Protein AF-A0A5B0E3Y6-F1 (afdb_monomer)

pLDDT: mean 78.59, std 12.01, range [40.22, 92.62]

Foldseek 3Di:
DDDDQPADWDADPVRDIDGDNDLLSVLLVCQVVDPDADLVVLLVVLVPDDQPPDDDPPLVDDDDADDDPPLPVQAAEGSPPDDRGDVVSVVSSVLNCCNHHNQAWHKYWDPPGPWTWIWIHHRSDIGIGTDD

Sequence (132 aa):
MRSFPQGWTLVEQTGKGGVAQTLDALLDSCSPHSSLASWEEFDNVLTSSQQSIYPEENSTYRPQMLITTDVRKEMRFVLNQKSNVPDHLRLTAFGLGIRTFDKGPVALTYNKRPSPFTLVANNGFIAAVLHR

Structure (mmCIF, N/CA/C/O backbone):
data_AF-A0A5B0E3Y6-F1
#
_entry.id   AF-A0A5B0E3Y6-F1
#
loop_
_atom_site.group_PDB
_atom_site.id
_atom_site.type_symbol
_atom_site.label_atom_id
_atom_site.label_alt_id
_atom_site.label_comp_id
_atom_site.label_asym_id
_atom_site.label_entity_id
_atom_site.label_seq_id
_atom_site.pdbx_PDB_ins_code
_atom_site.Cartn_x
_atom_site.Cartn_y
_atom_site.Cartn_z
_atom_site.occupancy
_atom_site.B_iso_or_equiv
_atom_site.auth_seq_id
_atom_site.auth_comp_id
_atom_site.auth_asym_id
_atom_site.auth_atom_id
_atom_site.pdbx_PDB_model_num
ATOM 1 N N . MET A 1 1 ? 18.812 -21.335 23.394 1.00 40.91 1 MET 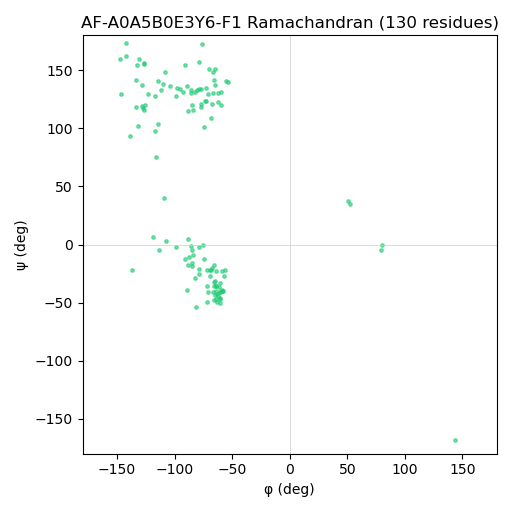A N 1
ATOM 2 C CA . MET A 1 1 ? 18.776 -20.327 22.312 1.00 40.91 1 MET A CA 1
ATOM 3 C C . MET A 1 1 ? 17.510 -19.499 22.497 1.00 40.91 1 MET A C 1
ATOM 5 O O . MET A 1 1 ? 16.438 -20.085 22.476 1.00 40.91 1 MET A O 1
ATOM 9 N N . ARG A 1 2 ? 17.604 -18.194 22.785 1.00 40.22 2 ARG A N 1
ATOM 10 C CA . ARG A 1 2 ? 16.426 -17.305 22.835 1.00 40.22 2 ARG A CA 1
ATOM 11 C C . ARG A 1 2 ? 16.201 -16.760 21.424 1.00 40.22 2 ARG A C 1
ATOM 13 O O . ARG A 1 2 ? 17.075 -16.068 20.914 1.00 40.22 2 ARG A O 1
ATOM 20 N N . SER A 1 3 ? 15.083 -17.101 20.786 1.00 44.81 3 SER A N 1
ATOM 21 C CA . SER A 1 3 ? 14.665 -16.451 19.542 1.00 44.81 3 SER A CA 1
ATOM 22 C C . SER A 1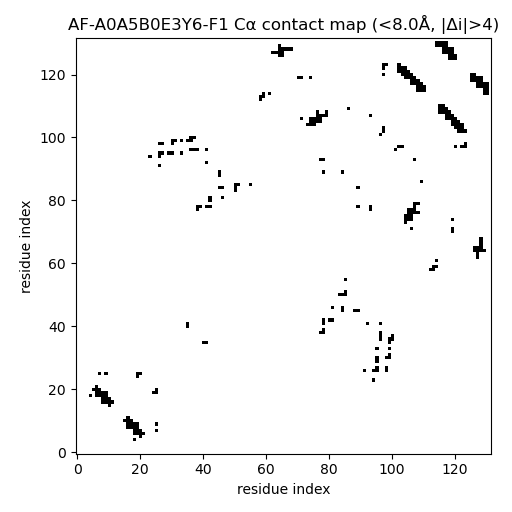 3 ? 14.067 -15.093 19.892 1.00 44.81 3 SER A C 1
ATOM 24 O O . SER A 1 3 ? 13.069 -15.027 20.612 1.00 44.81 3 SER A O 1
ATOM 26 N N . PHE A 1 4 ? 14.668 -14.014 19.405 1.00 53.16 4 PHE A N 1
ATOM 27 C CA . PHE A 1 4 ? 13.993 -12.722 19.412 1.00 53.16 4 PHE A CA 1
ATOM 28 C C . PHE A 1 4 ? 12.895 -12.755 18.345 1.00 53.16 4 PHE A C 1
ATOM 30 O O . PHE A 1 4 ? 13.155 -13.257 17.247 1.00 53.16 4 PHE A O 1
ATOM 37 N N . PRO A 1 5 ? 11.676 -12.276 18.643 1.00 58.59 5 PRO A N 1
ATOM 38 C CA . PRO A 1 5 ? 10.648 -12.164 17.623 1.00 58.59 5 PRO A CA 1
ATOM 39 C C . PRO A 1 5 ? 11.158 -11.228 16.524 1.00 58.59 5 PRO A C 1
ATOM 41 O O . PRO A 1 5 ? 11.511 -10.080 16.787 1.00 58.59 5 PRO A O 1
ATOM 44 N N . GLN A 1 6 ? 11.253 -11.746 15.302 1.00 72.56 6 GLN A N 1
ATOM 45 C CA . GLN A 1 6 ? 11.544 -10.935 14.127 1.00 72.56 6 GLN A CA 1
ATOM 46 C C . GLN A 1 6 ? 10.255 -10.227 13.698 1.00 72.56 6 GLN A C 1
ATOM 48 O O . GLN A 1 6 ? 9.195 -10.856 13.659 1.00 72.56 6 GLN A O 1
ATOM 53 N N . GLY A 1 7 ? 10.338 -8.929 13.403 1.00 77.75 7 GLY A N 1
ATOM 54 C CA . GLY A 1 7 ? 9.195 -8.140 12.946 1.00 77.75 7 GLY A CA 1
ATOM 55 C C . GLY A 1 7 ? 9.194 -6.707 13.467 1.00 77.75 7 GLY A C 1
ATOM 56 O O . GLY A 1 7 ? 10.181 -6.227 14.027 1.00 77.75 7 GLY A O 1
ATOM 57 N N . TRP A 1 8 ? 8.062 -6.035 13.281 1.00 82.31 8 TRP A N 1
ATOM 58 C CA . TRP A 1 8 ? 7.814 -4.681 13.765 1.00 82.31 8 TRP A CA 1
ATOM 59 C C . TRP A 1 8 ? 7.017 -4.722 15.064 1.00 82.31 8 TRP A C 1
ATOM 61 O O . TRP A 1 8 ? 5.952 -5.339 15.130 1.00 82.31 8 TRP A O 1
ATOM 71 N N . THR A 1 9 ? 7.518 -4.043 16.092 1.00 86.38 9 THR A N 1
ATOM 72 C CA . THR A 1 9 ? 6.783 -3.859 17.345 1.00 86.38 9 THR A CA 1
ATOM 73 C C . THR A 1 9 ? 5.651 -2.865 17.130 1.00 86.38 9 THR A C 1
ATOM 75 O O . THR A 1 9 ? 5.880 -1.725 16.728 1.00 86.38 9 THR A O 1
ATOM 78 N N . LEU A 1 10 ? 4.435 -3.297 17.436 1.00 82.94 10 LEU A N 1
ATOM 79 C CA . LEU A 1 10 ? 3.242 -2.468 17.460 1.00 82.94 10 LEU A CA 1
ATOM 80 C C . LEU A 1 10 ? 2.975 -2.038 18.896 1.00 82.94 10 LEU A C 1
ATOM 82 O O . LEU A 1 10 ? 3.020 -2.864 19.809 1.00 82.94 10 LEU A O 1
ATOM 86 N N . VAL A 1 11 ? 2.667 -0.760 19.084 1.00 82.38 11 VAL A N 1
ATOM 87 C CA . VAL A 1 11 ? 2.242 -0.218 20.374 1.00 82.38 11 VAL A CA 1
ATOM 88 C C . VAL A 1 11 ? 0.928 0.514 20.156 1.00 82.38 11 VAL A C 1
ATOM 90 O O . VAL A 1 11 ? 0.875 1.497 19.418 1.00 82.38 11 VAL A O 1
ATOM 93 N N . GLU A 1 12 ? -0.138 0.017 20.776 1.00 76.31 12 GLU A N 1
ATOM 94 C CA . GLU A 1 12 ? -1.438 0.681 20.780 1.00 76.31 12 GLU A CA 1
ATOM 95 C C . GLU A 1 12 ? -1.456 1.829 21.799 1.00 76.31 12 GLU A C 1
ATOM 97 O O . GLU A 1 12 ? -0.732 1.818 22.797 1.00 76.31 12 GLU A O 1
ATOM 102 N N . GLN A 1 13 ? -2.356 2.798 21.604 1.00 70.38 13 GLN A N 1
ATOM 103 C CA . GLN A 1 13 ? -2.563 3.909 22.547 1.00 70.38 13 GLN A CA 1
ATOM 104 C C . GLN A 1 13 ? -2.968 3.438 23.955 1.00 70.38 13 GLN A C 1
ATOM 106 O O . GLN A 1 13 ? -2.753 4.144 24.936 1.00 70.38 13 GLN A O 1
ATOM 111 N N . THR A 1 14 ? -3.530 2.233 24.061 1.00 73.19 14 THR A N 1
ATOM 112 C CA . THR A 1 14 ? -3.921 1.578 25.318 1.00 73.19 14 THR A CA 1
ATOM 113 C C . THR A 1 14 ? -2.740 0.939 26.061 1.00 73.19 14 THR A C 1
ATOM 115 O O . THR A 1 14 ? -2.928 0.373 27.135 1.00 73.19 14 THR A O 1
ATOM 118 N N . GLY A 1 15 ? -1.526 0.987 25.497 1.00 71.50 15 GLY A N 1
ATOM 119 C CA . GLY A 1 15 ? -0.338 0.322 26.036 1.00 71.50 15 GLY A CA 1
ATOM 120 C C . GLY A 1 15 ? -0.262 -1.174 25.719 1.00 71.50 15 GLY A C 1
ATOM 121 O O . GLY A 1 15 ? 0.707 -1.833 26.099 1.00 71.50 15 GLY A O 1
ATOM 122 N N . LYS A 1 16 ? -1.251 -1.728 25.003 1.00 75.25 16 LYS A N 1
ATOM 123 C CA . LYS A 1 16 ? -1.195 -3.099 24.494 1.00 75.25 16 LYS A CA 1
ATOM 124 C C . LYS A 1 16 ? -0.172 -3.179 23.357 1.00 75.25 16 LYS A C 1
ATOM 126 O O . LYS A 1 16 ? -0.185 -2.365 22.435 1.00 75.25 16 LYS A O 1
ATOM 131 N N . GLY A 1 17 ? 0.733 -4.150 23.446 1.00 78.06 17 GLY A N 1
ATOM 132 C CA . GLY A 1 17 ? 1.785 -4.377 22.458 1.00 78.06 17 GLY A CA 1
ATOM 133 C C . GLY A 1 17 ? 1.544 -5.634 21.627 1.00 78.06 17 GLY A C 1
ATOM 134 O O . GLY A 1 17 ? 0.998 -6.620 22.124 1.00 78.06 17 GLY A O 1
ATOM 135 N N . GLY A 1 18 ? 1.988 -5.606 20.373 1.00 83.12 18 GLY A N 1
ATOM 136 C CA . GLY A 1 18 ? 1.978 -6.747 19.457 1.00 83.12 18 GLY A CA 1
ATOM 137 C C . GLY A 1 18 ? 3.225 -6.770 18.576 1.00 83.12 18 GLY A C 1
ATOM 138 O O . GLY A 1 18 ? 4.028 -5.839 18.596 1.00 83.12 18 GLY A O 1
ATOM 139 N N . VAL A 1 19 ? 3.399 -7.834 17.793 1.00 86.25 19 VAL A N 1
ATOM 140 C CA . VAL A 1 19 ? 4.464 -7.912 16.783 1.00 86.25 19 VAL A CA 1
ATOM 141 C C . VAL A 1 19 ? 3.837 -8.241 15.438 1.00 86.25 19 VAL A C 1
ATOM 143 O O . VAL A 1 19 ? 3.227 -9.298 15.281 1.00 86.25 19 VAL A O 1
ATOM 146 N N . ALA A 1 20 ? 4.012 -7.353 14.462 1.00 86.94 20 ALA A N 1
ATOM 147 C CA . ALA A 1 20 ? 3.714 -7.644 13.069 1.00 86.94 20 ALA A CA 1
ATOM 148 C C . ALA A 1 20 ? 4.913 -8.357 12.439 1.00 86.94 20 ALA A C 1
ATOM 150 O O . ALA A 1 20 ? 5.998 -7.789 12.326 1.00 86.94 20 ALA A O 1
ATOM 151 N N . GLN A 1 21 ? 4.722 -9.612 12.034 1.00 85.44 21 GLN A N 1
ATOM 152 C CA . GLN A 1 21 ? 5.778 -10.420 11.410 1.00 85.44 21 GLN A CA 1
ATOM 153 C C . GLN A 1 21 ? 5.894 -10.187 9.898 1.00 85.44 21 GLN A C 1
ATOM 155 O O . GLN A 1 21 ? 6.917 -10.509 9.299 1.00 85.44 21 GLN A O 1
ATOM 160 N N . THR A 1 22 ? 4.856 -9.628 9.275 1.00 84.31 22 THR A N 1
ATOM 161 C CA . THR A 1 22 ? 4.815 -9.332 7.841 1.00 84.31 22 THR A CA 1
ATOM 162 C C . THR A 1 22 ? 4.445 -7.874 7.613 1.00 84.31 22 THR A C 1
ATOM 164 O O . THR A 1 22 ? 3.804 -7.243 8.456 1.00 84.31 22 THR A O 1
ATOM 167 N N . LEU A 1 23 ? 4.832 -7.346 6.448 1.00 80.81 23 LEU A N 1
ATOM 168 C CA . LEU A 1 23 ? 4.403 -6.017 6.023 1.00 80.81 23 LEU A CA 1
ATOM 169 C C . LEU A 1 23 ? 2.872 -5.940 5.939 1.00 80.81 23 LEU A C 1
ATOM 171 O O . LEU A 1 23 ? 2.298 -4.956 6.381 1.00 80.81 23 LEU A O 1
ATOM 175 N N . ASP A 1 24 ? 2.206 -6.988 5.451 1.00 84.12 24 ASP A N 1
ATOM 176 C CA . ASP A 1 24 ? 0.742 -7.023 5.393 1.00 84.12 24 ASP A CA 1
ATOM 177 C C . ASP A 1 24 ? 0.108 -6.904 6.785 1.00 84.12 24 ASP A C 1
ATOM 179 O O . ASP A 1 24 ? -0.760 -6.060 6.976 1.00 84.12 24 ASP A O 1
ATOM 183 N N . ALA A 1 25 ? 0.605 -7.652 7.779 1.00 86.12 25 ALA A N 1
ATOM 184 C CA . ALA A 1 25 ? 0.110 -7.580 9.155 1.00 86.12 25 ALA A CA 1
ATOM 185 C C . ALA A 1 25 ? 0.359 -6.207 9.800 1.00 86.12 25 ALA A C 1
ATOM 187 O O . ALA A 1 25 ? -0.464 -5.720 10.579 1.00 86.12 25 ALA A O 1
ATOM 188 N N . LEU A 1 26 ? 1.490 -5.574 9.471 1.00 87.50 26 LEU A N 1
ATOM 189 C CA . LEU A 1 26 ? 1.787 -4.207 9.888 1.00 87.50 26 LEU A CA 1
ATOM 190 C C . LEU A 1 26 ? 0.771 -3.232 9.281 1.00 87.50 26 LEU A C 1
ATOM 192 O O . LEU A 1 26 ? 0.171 -2.440 10.003 1.00 87.50 26 LEU A O 1
ATOM 196 N N . LEU A 1 27 ? 0.540 -3.317 7.970 1.00 88.38 27 LEU A N 1
ATOM 197 C CA . LEU A 1 27 ? -0.393 -2.444 7.264 1.00 88.38 27 LEU A CA 1
ATOM 198 C C . LEU A 1 27 ? -1.841 -2.640 7.735 1.00 88.38 27 LEU A C 1
ATOM 200 O O . LEU A 1 27 ? -2.542 -1.648 7.915 1.00 88.38 27 LEU A O 1
ATOM 204 N N . ASP A 1 28 ? -2.269 -3.880 7.983 1.00 88.94 28 ASP A N 1
ATOM 205 C CA . ASP A 1 28 ? -3.604 -4.203 8.508 1.00 88.94 28 ASP A CA 1
ATOM 206 C C . A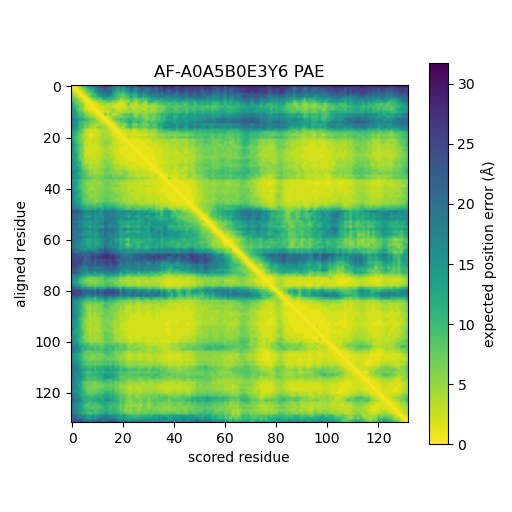SP A 1 28 ? -3.808 -3.644 9.922 1.00 88.94 28 ASP A C 1
ATOM 208 O O . ASP A 1 28 ? -4.894 -3.181 10.264 1.00 88.94 28 ASP A O 1
ATOM 212 N N . SER A 1 29 ? -2.750 -3.638 10.737 1.00 88.56 29 SER A N 1
ATOM 213 C CA . SER A 1 29 ? -2.782 -3.042 12.076 1.00 88.56 29 SER A CA 1
ATOM 214 C C . SER A 1 29 ? -2.822 -1.513 12.020 1.00 88.56 29 SER A C 1
ATOM 216 O O . SER A 1 29 ? -3.469 -0.881 12.847 1.00 88.56 29 SER A O 1
ATOM 218 N N . CYS A 1 30 ? -2.148 -0.896 11.046 1.00 87.62 30 CYS A N 1
ATOM 219 C CA . CYS A 1 30 ? -2.108 0.559 10.901 1.00 87.62 30 CYS A CA 1
ATOM 220 C C . CYS A 1 30 ? -3.331 1.145 10.178 1.00 87.62 30 CYS A C 1
ATOM 222 O O . CYS A 1 30 ? -3.687 2.293 10.445 1.00 87.62 30 CYS A O 1
ATOM 224 N N . SER A 1 31 ? -3.979 0.405 9.271 1.00 88.75 31 SER A N 1
ATOM 225 C CA . SER A 1 31 ? -5.043 0.956 8.421 1.00 88.75 31 SER A CA 1
ATOM 226 C C . SER A 1 31 ? -6.235 1.556 9.182 1.00 88.75 31 SER A C 1
ATOM 228 O O . SER A 1 31 ? -6.658 2.643 8.788 1.00 88.75 31 SER A O 1
ATOM 230 N N . PRO A 1 32 ? -6.746 0.971 10.291 1.00 87.62 32 PRO A N 1
ATOM 231 C CA . PRO A 1 32 ? -7.865 1.554 11.040 1.00 87.62 32 PRO A CA 1
ATOM 232 C C . PRO A 1 32 ? -7.525 2.891 11.711 1.00 87.62 32 PRO A C 1
ATOM 234 O O . PRO A 1 32 ? -8.422 3.631 12.103 1.00 87.62 32 PRO A O 1
ATOM 237 N N . HIS A 1 33 ? -6.235 3.194 11.864 1.00 87.00 33 HIS A N 1
ATOM 238 C CA . HIS A 1 33 ? -5.740 4.417 12.495 1.00 87.00 33 HIS A CA 1
ATOM 239 C C . HIS A 1 33 ? -5.336 5.490 11.480 1.00 87.00 33 HIS A C 1
ATOM 241 O O . HIS A 1 33 ? -4.922 6.582 11.869 1.00 87.00 33 HIS A O 1
ATOM 247 N N . SER A 1 34 ? -5.426 5.194 10.183 1.00 87.50 34 SER A N 1
ATOM 248 C CA . SER A 1 34 ? -5.135 6.171 9.145 1.00 87.50 34 SER A CA 1
ATOM 249 C C . SER A 1 34 ? -6.270 7.189 9.057 1.00 87.50 34 SER A C 1
ATOM 251 O O . SER A 1 34 ? -7.421 6.828 8.832 1.00 87.50 34 SER A O 1
ATOM 253 N N . SER A 1 35 ? -5.942 8.472 9.212 1.00 88.75 35 SER A N 1
ATOM 254 C CA . SER A 1 35 ? -6.890 9.574 9.015 1.00 88.75 35 SER A CA 1
ATOM 255 C C . SER A 1 35 ? -6.999 10.024 7.555 1.00 88.75 35 SER A C 1
ATOM 257 O O . SER A 1 35 ? -7.735 10.965 7.277 1.00 88.75 35 SER A O 1
ATOM 259 N N . LEU A 1 36 ? -6.232 9.413 6.645 1.00 90.19 36 LEU A N 1
ATOM 260 C CA . LEU A 1 36 ? -6.196 9.789 5.234 1.00 90.19 36 LEU A CA 1
ATOM 261 C C . LEU A 1 36 ? -7.312 9.067 4.477 1.00 90.19 36 LEU A C 1
ATOM 263 O O . LEU A 1 36 ? -7.452 7.849 4.594 1.00 90.19 36 LEU A O 1
ATOM 267 N N . ALA A 1 37 ? -8.083 9.813 3.691 1.00 90.19 37 ALA A N 1
ATOM 268 C CA . ALA A 1 37 ? -9.289 9.330 3.017 1.00 90.19 37 ALA A CA 1
ATOM 269 C C . ALA A 1 37 ? -9.169 9.294 1.485 1.00 90.19 37 ALA A C 1
ATOM 271 O O . ALA A 1 37 ? -10.085 8.826 0.805 1.00 90.19 37 ALA A O 1
ATOM 272 N N . SER A 1 38 ? -8.061 9.783 0.922 1.00 92.62 38 SER A N 1
ATOM 273 C CA . SER A 1 38 ? -7.863 9.843 -0.527 1.00 92.62 38 SER A CA 1
ATOM 274 C C . SER A 1 38 ? -6.404 9.664 -0.951 1.00 92.62 38 SER A C 1
ATOM 276 O O . SER A 1 38 ? -5.459 9.860 -0.182 1.00 92.62 38 SER A O 1
ATOM 278 N N . TRP A 1 39 ? -6.207 9.298 -2.220 1.00 92.50 39 TRP A N 1
ATOM 279 C CA . TRP A 1 39 ? -4.871 9.213 -2.817 1.00 92.50 39 TRP A CA 1
ATOM 280 C C . TRP A 1 39 ? -4.183 10.578 -2.910 1.00 92.50 39 TRP A C 1
ATOM 282 O O . TRP A 1 39 ? -2.966 10.655 -2.777 1.00 92.50 39 TRP A O 1
ATOM 292 N N . GLU A 1 40 ? -4.958 11.646 -3.092 1.00 91.25 40 GLU A N 1
ATOM 293 C CA . GLU A 1 40 ? -4.469 13.028 -3.152 1.00 91.25 40 GLU A CA 1
ATOM 294 C C . GLU A 1 40 ? -3.899 13.476 -1.801 1.00 91.25 40 GLU A C 1
ATOM 296 O O . GLU A 1 40 ? -2.838 14.098 -1.741 1.00 91.25 40 GLU A O 1
ATOM 301 N N . GLU A 1 41 ? -4.553 13.106 -0.698 1.00 91.19 41 GLU A N 1
ATOM 302 C CA . GLU A 1 41 ? -4.039 13.341 0.653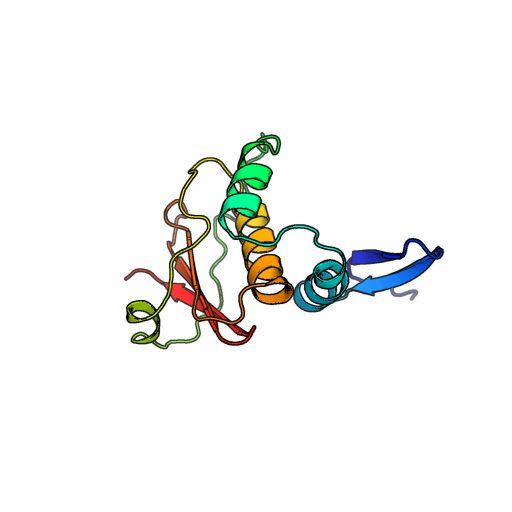 1.00 91.19 41 GLU A CA 1
ATOM 303 C C . GLU A 1 41 ? -2.730 12.587 0.910 1.00 91.19 41 GLU A C 1
ATOM 305 O O . GLU A 1 41 ? -1.786 13.168 1.450 1.00 91.19 41 GLU A O 1
ATOM 310 N N . PHE A 1 42 ? -2.631 11.327 0.470 1.00 90.75 42 PHE A N 1
ATOM 311 C CA . PHE A 1 42 ? -1.373 10.580 0.533 1.00 90.75 42 PHE A CA 1
ATOM 312 C C . PHE A 1 42 ? -0.266 11.260 -0.274 1.00 90.75 42 PHE A C 1
ATOM 314 O O . PHE A 1 42 ? 0.831 11.441 0.251 1.00 90.75 42 PHE A O 1
ATOM 321 N N . ASP A 1 43 ? -0.536 11.685 -1.510 1.00 88.75 43 ASP A N 1
ATOM 322 C CA . ASP A 1 43 ? 0.441 12.422 -2.319 1.00 88.75 43 ASP A CA 1
ATOM 323 C C . ASP A 1 43 ? 0.889 13.719 -1.619 1.00 88.75 43 ASP A C 1
ATOM 325 O O . ASP A 1 43 ? 2.078 14.051 -1.608 1.00 88.75 43 ASP A O 1
ATOM 329 N N . ASN A 1 44 ? -0.020 14.439 -0.960 1.00 88.19 44 ASN A N 1
ATOM 330 C CA . ASN A 1 44 ? 0.325 15.638 -0.195 1.00 88.19 44 ASN A CA 1
ATOM 331 C C . ASN A 1 44 ? 1.251 15.328 0.992 1.00 88.19 44 ASN A C 1
ATOM 333 O O . ASN A 1 44 ? 2.285 15.981 1.135 1.00 88.19 44 ASN A O 1
ATOM 337 N N . VAL A 1 45 ? 0.948 14.301 1.791 1.00 88.50 45 VAL A N 1
ATOM 338 C CA . VAL A 1 45 ? 1.786 13.878 2.932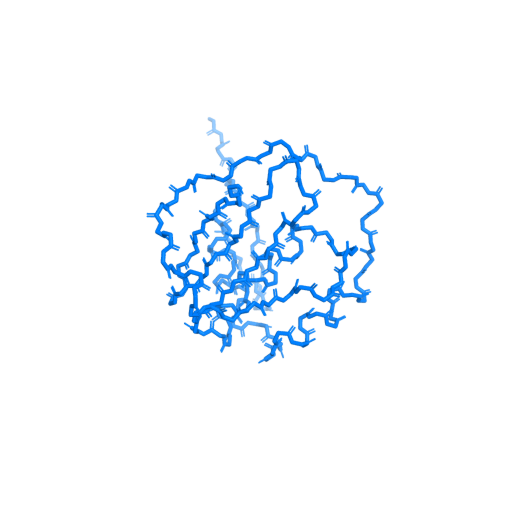 1.00 88.50 45 VAL A CA 1
ATOM 339 C C . VAL A 1 45 ? 3.149 13.359 2.475 1.00 88.50 45 VAL A C 1
ATOM 341 O O . VAL A 1 45 ? 4.185 13.707 3.039 1.00 88.50 45 VAL A O 1
ATOM 344 N N . LEU A 1 46 ? 3.180 12.549 1.419 1.00 86.31 46 LEU A N 1
ATOM 345 C CA . LEU A 1 46 ? 4.428 12.027 0.869 1.00 86.31 46 LEU A CA 1
ATOM 346 C C . LEU A 1 46 ? 5.346 13.149 0.388 1.00 86.31 46 LEU A C 1
ATOM 348 O O . LEU A 1 46 ? 6.566 13.043 0.477 1.00 86.31 46 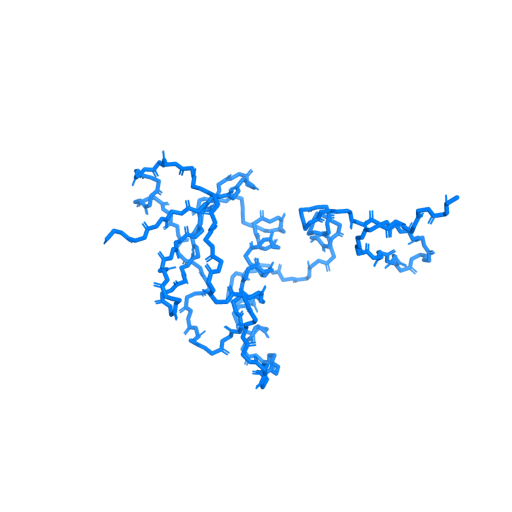LEU A O 1
ATOM 352 N N . THR A 1 47 ? 4.771 14.237 -0.107 1.00 83.06 47 THR A N 1
ATOM 353 C CA . THR A 1 47 ? 5.546 15.327 -0.703 1.00 83.06 47 THR A CA 1
ATOM 354 C C . THR A 1 47 ? 5.984 16.379 0.302 1.00 83.06 47 THR A C 1
ATOM 356 O O . THR A 1 47 ? 6.931 17.109 0.018 1.00 83.06 47 THR A O 1
ATOM 359 N N . SER A 1 48 ? 5.360 16.415 1.480 1.00 82.62 48 SER A N 1
ATOM 360 C CA . SER A 1 48 ? 5.852 17.160 2.641 1.00 82.62 48 SER A CA 1
ATOM 361 C C . SER A 1 48 ? 6.875 16.376 3.471 1.00 82.62 48 SER A C 1
ATOM 363 O O . SER A 1 48 ? 7.590 16.978 4.274 1.00 82.62 48 SER A O 1
ATOM 365 N N . SER A 1 49 ? 6.980 15.054 3.282 1.00 75.94 49 SER A N 1
ATOM 366 C CA . SER A 1 49 ? 7.986 14.235 3.964 1.00 75.94 49 SER A CA 1
ATOM 367 C C . SER A 1 49 ? 9.412 14.601 3.527 1.00 75.94 49 SER A C 1
ATOM 369 O O . SER A 1 49 ? 9.667 14.916 2.361 1.00 75.94 49 SER A O 1
ATOM 371 N N . GLN A 1 50 ? 10.354 14.590 4.478 1.00 64.75 50 GLN A N 1
ATOM 372 C CA . GLN A 1 50 ? 11.762 14.852 4.180 1.00 64.75 50 GLN A CA 1
ATOM 373 C C . GLN A 1 50 ? 12.283 13.829 3.171 1.00 64.75 50 GLN A C 1
ATOM 375 O O . GLN A 1 50 ? 12.112 12.620 3.335 1.00 64.75 50 GLN A O 1
ATOM 380 N N . GLN A 1 51 ? 12.952 14.324 2.132 1.00 67.69 51 GLN A N 1
ATOM 381 C CA . GLN A 1 51 ? 13.640 13.462 1.182 1.00 67.69 51 GLN A CA 1
ATOM 382 C C . GLN A 1 51 ? 14.740 12.690 1.912 1.00 67.69 51 GLN A C 1
ATOM 384 O O . GLN A 1 51 ? 15.555 13.277 2.626 1.00 67.69 51 GLN A O 1
ATOM 389 N N . SER A 1 52 ? 14.774 11.371 1.714 1.00 64.06 52 SER A N 1
ATOM 390 C CA . SER A 1 52 ? 15.921 10.576 2.142 1.00 64.06 52 SER A CA 1
ATOM 391 C C . SER A 1 52 ? 17.155 11.056 1.383 1.00 64.06 52 SER A C 1
ATOM 393 O O . SER A 1 52 ? 17.178 11.033 0.153 1.00 64.06 52 SER A O 1
ATOM 395 N N . ILE A 1 53 ? 18.188 11.464 2.116 1.00 65.12 53 ILE A N 1
ATOM 396 C CA . ILE A 1 53 ? 19.517 11.754 1.557 1.00 65.12 53 ILE A CA 1
ATOM 397 C C . ILE A 1 53 ? 20.280 10.473 1.187 1.00 65.12 53 ILE A C 1
ATOM 399 O O . ILE A 1 53 ? 21.301 10.541 0.504 1.00 65.12 53 ILE A O 1
ATOM 403 N N . TYR A 1 54 ? 19.792 9.309 1.627 1.00 64.50 54 TYR A N 1
ATOM 404 C CA . TYR A 1 54 ? 20.394 8.014 1.338 1.00 64.50 54 TYR A CA 1
ATOM 405 C C . TYR A 1 54 ? 19.725 7.357 0.128 1.00 64.50 54 TYR A C 1
ATOM 407 O O . TYR A 1 54 ? 18.488 7.320 0.067 1.00 64.50 54 TYR A O 1
ATOM 415 N N . PRO A 1 55 ? 20.519 6.820 -0.819 1.00 64.00 55 PRO A N 1
ATOM 416 C CA . PRO A 1 55 ? 19.991 6.043 -1.928 1.00 64.00 55 PRO A CA 1
ATOM 417 C C . PRO A 1 55 ? 19.351 4.752 -1.411 1.00 64.00 55 PRO A C 1
ATOM 419 O O . PRO A 1 55 ? 19.763 4.200 -0.392 1.00 64.00 55 PRO A O 1
ATOM 422 N N . GLU A 1 56 ? 18.354 4.243 -2.128 1.00 66.81 56 GLU A N 1
ATOM 423 C CA . GLU A 1 56 ? 17.744 2.966 -1.768 1.00 66.81 56 GLU A CA 1
ATOM 424 C C . GLU A 1 56 ? 18.731 1.807 -1.964 1.00 66.81 56 GLU A C 1
ATOM 426 O O . GLU A 1 56 ? 19.197 1.550 -3.077 1.00 66.81 56 GLU A O 1
ATOM 431 N N . GLU A 1 57 ? 19.015 1.072 -0.886 1.00 66.06 57 GLU A N 1
ATOM 432 C CA . GLU A 1 57 ? 20.031 0.007 -0.861 1.00 66.06 57 GLU A CA 1
ATOM 433 C C . GLU A 1 57 ? 19.701 -1.181 -1.783 1.00 66.06 57 GLU A C 1
ATOM 435 O O . GLU A 1 57 ? 20.592 -1.889 -2.243 1.00 66.06 57 GLU A O 1
ATOM 440 N N . ASN A 1 58 ? 18.424 -1.376 -2.126 1.00 68.38 58 ASN A N 1
ATOM 441 C CA . ASN A 1 58 ? 17.939 -2.548 -2.859 1.00 68.38 58 ASN A CA 1
ATOM 442 C C . ASN A 1 58 ? 17.520 -2.233 -4.300 1.00 68.38 58 ASN A C 1
ATOM 444 O O . ASN A 1 58 ? 16.519 -2.760 -4.793 1.00 68.38 58 ASN A O 1
ATOM 448 N N . SER A 1 59 ? 18.275 -1.385 -5.002 1.00 64.75 59 SER A N 1
ATOM 449 C CA . SER A 1 59 ? 17.989 -0.993 -6.395 1.00 64.75 59 SER A CA 1
ATOM 450 C C . SER A 1 59 ? 17.913 -2.184 -7.371 1.00 64.75 59 SER A C 1
ATOM 452 O O . SER A 1 59 ? 17.159 -2.147 -8.351 1.00 64.75 59 SER A O 1
ATOM 454 N N . THR A 1 60 ? 18.609 -3.282 -7.061 1.00 68.56 60 THR A N 1
ATOM 455 C CA . THR A 1 60 ? 18.661 -4.525 -7.847 1.00 68.56 60 THR A CA 1
ATOM 456 C C . THR A 1 60 ? 17.510 -5.494 -7.576 1.00 68.56 60 THR A C 1
ATOM 458 O O . THR A 1 60 ? 17.351 -6.445 -8.341 1.00 68.56 60 THR A O 1
ATOM 461 N N . TYR A 1 61 ? 16.677 -5.252 -6.555 1.00 70.44 61 TYR A N 1
ATOM 462 C CA . TYR A 1 61 ? 15.536 -6.116 -6.244 1.00 70.44 61 TYR A CA 1
ATOM 463 C C . TYR A 1 61 ? 14.605 -6.287 -7.456 1.00 70.44 61 TYR A C 1
ATOM 465 O O . TYR A 1 61 ? 14.365 -5.351 -8.231 1.00 70.44 61 TYR A O 1
ATOM 473 N N . ARG A 1 62 ? 14.097 -7.512 -7.618 1.00 69.19 62 ARG A N 1
ATOM 474 C CA . ARG A 1 62 ? 13.126 -7.905 -8.640 1.00 69.19 62 ARG A CA 1
ATOM 475 C C . ARG A 1 62 ? 11.962 -8.604 -7.935 1.00 69.19 62 ARG A C 1
ATOM 477 O O . ARG A 1 62 ? 12.199 -9.635 -7.305 1.00 69.19 62 ARG A O 1
ATOM 484 N N . PRO A 1 63 ? 10.734 -8.066 -7.998 1.00 69.88 63 PRO A N 1
ATOM 485 C CA . PRO A 1 63 ? 9.593 -8.720 -7.371 1.00 69.88 63 PRO A CA 1
ATOM 486 C C . PRO A 1 63 ? 9.263 -10.045 -8.072 1.00 69.88 63 PRO A C 1
ATOM 488 O O . PRO A 1 63 ? 9.445 -10.180 -9.285 1.00 69.88 63 PRO A O 1
ATOM 491 N N . GLN A 1 64 ? 8.758 -11.019 -7.308 1.00 67.88 64 GLN A N 1
ATOM 492 C CA . GLN A 1 64 ? 8.216 -12.256 -7.876 1.00 67.88 64 GLN A CA 1
ATOM 493 C C . GLN A 1 64 ? 6.954 -11.939 -8.687 1.00 67.88 64 GLN A C 1
ATOM 495 O O . GLN A 1 64 ? 6.071 -11.210 -8.234 1.00 67.88 64 GLN A O 1
ATOM 500 N N . MET A 1 65 ? 6.903 -12.448 -9.917 1.00 65.88 65 MET A N 1
ATOM 501 C CA . MET A 1 65 ? 5.885 -12.078 -10.896 1.00 65.88 65 MET A CA 1
ATOM 502 C C . MET A 1 65 ? 4.654 -12.970 -10.799 1.00 65.88 65 MET A C 1
ATOM 504 O O . MET A 1 65 ? 4.767 -14.193 -10.787 1.00 65.88 65 MET A O 1
ATOM 508 N N . LEU A 1 66 ? 3.480 -12.349 -10.861 1.00 62.75 66 LEU A N 1
ATOM 509 C CA . LEU A 1 66 ? 2.229 -13.035 -11.159 1.00 62.75 66 LEU A CA 1
ATOM 510 C C . LEU A 1 66 ? 1.746 -12.496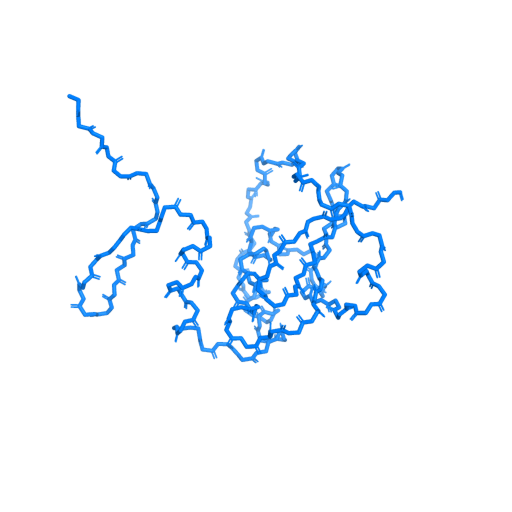 -12.504 1.00 62.75 66 LEU A C 1
ATOM 512 O O . LEU A 1 66 ? 1.346 -11.341 -12.637 1.00 62.75 66 LEU A O 1
ATOM 516 N N . ILE A 1 67 ? 1.929 -13.306 -13.543 1.00 53.38 67 ILE A N 1
ATOM 517 C CA . ILE A 1 67 ? 1.710 -12.914 -14.934 1.00 53.38 67 ILE A CA 1
ATOM 518 C C . ILE A 1 67 ? 0.204 -12.838 -15.193 1.00 53.38 67 ILE A C 1
ATOM 520 O O . ILE A 1 67 ? -0.430 -13.858 -15.438 1.00 53.38 67 ILE A O 1
ATOM 524 N N . THR A 1 68 ? -0.362 -11.634 -15.207 1.00 55.56 68 THR A N 1
ATOM 525 C CA . THR A 1 68 ? -1.680 -11.379 -15.809 1.00 55.56 68 THR A CA 1
ATOM 526 C C . THR A 1 68 ? -1.636 -10.058 -16.572 1.00 55.56 68 THR A C 1
ATOM 528 O O . THR A 1 68 ? -1.792 -8.973 -16.012 1.00 55.56 68 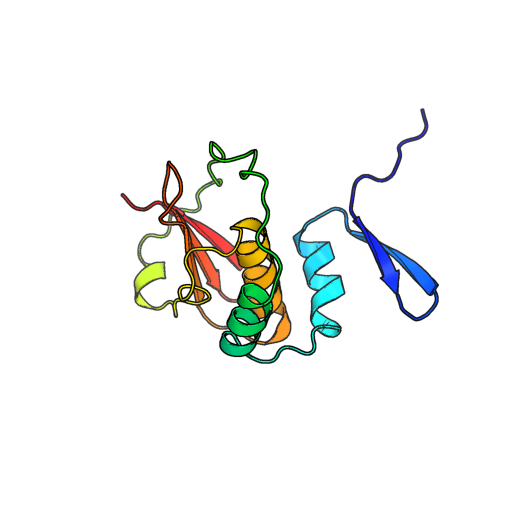THR A O 1
ATOM 531 N N . THR A 1 69 ? -1.349 -10.156 -17.868 1.00 53.78 69 THR A N 1
ATOM 532 C CA . THR A 1 69 ? -1.079 -9.034 -18.781 1.00 53.78 69 THR A CA 1
ATOM 533 C C . THR A 1 69 ? -2.296 -8.136 -19.041 1.00 53.78 69 THR A C 1
ATOM 535 O O . THR A 1 69 ? -2.114 -6.974 -19.398 1.00 53.78 69 THR A O 1
ATOM 538 N N . ASP A 1 70 ? -3.519 -8.623 -18.805 1.00 57.50 70 ASP A N 1
ATOM 539 C CA . ASP A 1 70 ? -4.761 -7.886 -19.099 1.00 57.50 70 ASP A CA 1
ATOM 540 C C . ASP A 1 70 ? -5.241 -6.967 -17.972 1.00 57.50 70 ASP A C 1
ATOM 542 O O . ASP A 1 70 ? -6.081 -6.096 -18.185 1.00 57.50 70 ASP A O 1
ATOM 546 N N . VAL A 1 71 ? -4.647 -7.076 -16.784 1.00 59.91 71 VAL A N 1
ATOM 547 C CA . VAL A 1 71 ? -5.104 -6.347 -15.594 1.00 59.91 71 VAL A CA 1
ATOM 548 C C . VAL A 1 71 ? -4.851 -4.838 -15.707 1.00 59.91 71 VAL A C 1
ATOM 550 O O . VAL A 1 71 ? -5.534 -4.048 -15.073 1.00 59.91 71 VAL A O 1
ATOM 553 N N . ARG A 1 72 ? -3.908 -4.393 -16.550 1.00 63.03 72 ARG A N 1
ATOM 554 C CA . ARG A 1 72 ? -3.523 -2.972 -16.632 1.00 63.03 72 ARG A CA 1
ATOM 555 C C . ARG A 1 72 ? -4.582 -2.047 -17.233 1.00 63.03 72 ARG A C 1
ATOM 557 O O . ARG A 1 72 ? -4.548 -0.861 -16.924 1.00 63.03 72 ARG A O 1
ATOM 564 N N . LYS A 1 73 ? -5.472 -2.536 -18.104 1.00 64.62 73 LYS A N 1
ATOM 565 C CA . LYS A 1 73 ? -6.395 -1.657 -18.852 1.00 64.62 73 LYS A CA 1
ATOM 566 C C . LYS A 1 73 ? -7.507 -1.062 -17.987 1.00 64.62 73 LYS A C 1
ATOM 568 O O . LYS A 1 73 ? -8.041 -0.020 -18.347 1.00 64.62 73 LYS A O 1
ATOM 573 N N . GLU A 1 74 ? -7.812 -1.683 -16.853 1.00 76.12 74 GLU A N 1
ATOM 574 C CA . GLU A 1 74 ? -8.922 -1.286 -15.975 1.00 76.12 74 GLU A CA 1
ATOM 575 C C . GLU A 1 74 ? -8.451 -0.624 -14.669 1.00 76.12 74 GLU A C 1
ATOM 577 O O . GLU A 1 74 ? -9.261 -0.293 -13.808 1.00 76.12 74 GLU A O 1
ATOM 582 N N . MET A 1 75 ? -7.141 -0.420 -14.502 1.00 83.25 75 MET A N 1
ATOM 583 C CA . MET A 1 75 ? -6.557 0.043 -13.241 1.00 83.25 75 MET A CA 1
ATOM 584 C C . MET A 1 75 ? -6.426 1.563 -13.203 1.00 83.25 75 MET A C 1
ATOM 586 O O . MET A 1 75 ? -5.837 2.177 -14.098 1.00 83.25 75 MET A O 1
ATOM 590 N N . ARG A 1 76 ? -6.886 2.178 -12.110 1.00 90.75 76 ARG A N 1
ATOM 591 C CA . ARG A 1 76 ? -6.610 3.591 -11.833 1.00 90.75 76 ARG A CA 1
ATOM 592 C C . ARG A 1 76 ? -5.182 3.743 -11.321 1.00 90.75 76 ARG A C 1
ATOM 594 O O . ARG A 1 76 ? -4.827 3.198 -10.279 1.00 90.75 76 ARG A O 1
ATOM 601 N N . PHE A 1 77 ? -4.361 4.518 -12.017 1.00 89.81 77 PHE A N 1
ATOM 602 C CA . PHE A 1 77 ? -3.009 4.793 -11.544 1.00 89.81 77 PHE A CA 1
ATOM 603 C C . PHE A 1 77 ? -2.995 5.840 -10.421 1.00 89.81 77 PHE A C 1
ATOM 605 O O . PHE A 1 77 ? -3.625 6.889 -10.547 1.00 89.81 77 PHE A O 1
ATOM 612 N N . VAL A 1 78 ? -2.246 5.570 -9.352 1.00 91.62 78 VAL A N 1
ATOM 613 C CA . VAL A 1 78 ? -2.188 6.384 -8.125 1.00 91.62 78 VAL A CA 1
ATOM 614 C C . VAL A 1 78 ? -0.740 6.659 -7.714 1.00 91.62 78 VAL A C 1
ATOM 616 O O . VAL A 1 78 ? 0.171 5.947 -8.137 1.00 91.62 78 VAL A O 1
ATOM 619 N N . LEU A 1 79 ? -0.512 7.699 -6.902 1.00 88.19 79 LEU A N 1
ATOM 620 C CA . LEU A 1 79 ? 0.811 8.086 -6.377 1.00 88.19 79 LEU A CA 1
ATOM 621 C C . LEU A 1 79 ? 1.890 8.257 -7.470 1.00 88.19 79 LEU A C 1
ATOM 623 O O . LEU A 1 79 ? 3.071 7.912 -7.309 1.00 88.19 79 LEU A O 1
ATOM 627 N N . ASN A 1 80 ? 1.459 8.750 -8.632 1.00 76.38 80 ASN A N 1
ATOM 628 C CA . ASN A 1 80 ? 2.303 8.987 -9.804 1.00 76.38 80 ASN A CA 1
ATOM 629 C C . ASN A 1 80 ? 2.895 10.401 -9.829 1.00 76.38 80 ASN A C 1
ATOM 631 O O . ASN A 1 80 ? 3.762 10.680 -10.655 1.00 76.38 80 ASN A O 1
ATOM 635 N N . GLN A 1 81 ? 2.398 11.310 -8.985 1.00 64.25 81 GLN A N 1
ATOM 636 C CA . GLN A 1 81 ? 2.518 12.735 -9.271 1.00 64.25 81 GLN A CA 1
ATOM 637 C C . GLN A 1 81 ? 3.891 13.330 -8.967 1.00 64.25 81 GLN A C 1
ATOM 639 O O . GLN A 1 81 ? 4.239 14.327 -9.597 1.00 64.25 81 GLN A O 1
ATOM 644 N N . LYS A 1 82 ? 4.701 12.771 -8.053 1.00 62.97 82 LYS A N 1
ATOM 645 C CA . LYS A 1 82 ? 5.951 13.444 -7.649 1.00 62.97 82 LYS A CA 1
ATOM 646 C C . LYS A 1 82 ? 7.153 12.509 -7.612 1.00 62.97 82 LYS A C 1
ATOM 648 O O . LYS A 1 82 ? 7.237 11.548 -6.857 1.00 62.97 82 LYS A O 1
ATOM 653 N N . SER A 1 83 ? 8.124 12.846 -8.454 1.00 60.81 83 SER A N 1
ATOM 654 C CA . SER A 1 83 ? 9.230 11.981 -8.855 1.00 60.81 83 SER A CA 1
ATOM 655 C C . SER A 1 83 ? 10.337 11.803 -7.804 1.00 60.81 83 SER A C 1
ATOM 657 O O . SER A 1 83 ? 11.320 11.119 -8.084 1.00 60.81 83 SER A O 1
ATOM 659 N N . ASN A 1 84 ? 10.201 12.443 -6.640 1.00 71.44 84 ASN A N 1
ATOM 660 C CA . ASN A 1 84 ? 11.256 12.566 -5.627 1.00 71.44 84 ASN A CA 1
ATOM 661 C C . ASN A 1 84 ? 10.875 11.925 -4.284 1.00 71.44 84 ASN A C 1
ATOM 663 O O . ASN A 1 84 ? 11.600 12.081 -3.307 1.00 71.44 84 ASN A O 1
ATOM 667 N N . VAL A 1 85 ? 9.733 11.238 -4.219 1.00 79.88 85 VAL A N 1
ATOM 668 C CA . VAL A 1 85 ? 9.339 10.487 -3.025 1.00 79.88 85 VAL A CA 1
ATOM 669 C C . VAL A 1 85 ? 10.043 9.124 -3.056 1.00 79.88 85 VAL A C 1
ATOM 671 O O . VAL A 1 85 ? 9.969 8.458 -4.092 1.00 79.88 85 VAL A O 1
ATOM 674 N N . PRO A 1 86 ? 10.688 8.689 -1.957 1.00 81.00 86 PRO A N 1
ATOM 675 C CA . PRO A 1 86 ? 11.274 7.355 -1.859 1.00 81.00 86 PRO A CA 1
ATOM 676 C C . PRO A 1 86 ? 10.273 6.237 -2.187 1.00 81.00 86 PRO A C 1
ATOM 678 O O . PRO A 1 86 ? 9.108 6.283 -1.776 1.00 81.00 86 PRO A O 1
ATOM 681 N N . ASP A 1 87 ? 10.721 5.204 -2.899 1.00 82.50 87 ASP A N 1
ATOM 682 C CA . ASP A 1 87 ? 9.858 4.141 -3.415 1.00 82.50 87 ASP A CA 1
ATOM 683 C C . ASP A 1 87 ? 9.234 3.311 -2.288 1.00 82.50 87 ASP A C 1
ATOM 685 O O . ASP A 1 87 ? 8.086 2.878 -2.416 1.00 82.50 87 ASP A O 1
ATOM 689 N N . HIS A 1 88 ? 9.944 3.141 -1.169 1.00 81.62 88 HIS A N 1
ATOM 690 C CA . HIS A 1 88 ? 9.418 2.472 0.026 1.00 81.62 88 HIS A CA 1
ATOM 691 C C . HIS A 1 88 ? 8.267 3.247 0.693 1.00 81.62 88 HIS A C 1
ATOM 693 O O . HIS A 1 88 ? 7.310 2.632 1.167 1.00 81.62 88 HIS A O 1
ATOM 699 N N . LEU A 1 89 ? 8.299 4.586 0.689 1.00 86.25 89 LEU A N 1
ATOM 700 C CA . LEU A 1 89 ? 7.184 5.398 1.190 1.00 86.25 89 LEU A CA 1
ATOM 701 C C . LEU A 1 89 ? 5.985 5.325 0.245 1.00 86.25 89 LEU A C 1
ATOM 703 O O . LEU A 1 89 ? 4.857 5.155 0.703 1.00 86.25 89 LEU A O 1
ATOM 707 N N . ARG A 1 90 ? 6.225 5.359 -1.073 1.00 88.75 90 ARG A N 1
ATOM 708 C CA . ARG A 1 90 ? 5.172 5.146 -2.082 1.00 88.75 90 ARG A CA 1
ATOM 709 C C . ARG A 1 90 ? 4.541 3.760 -1.945 1.00 88.75 90 ARG A C 1
ATOM 711 O O . ARG A 1 90 ? 3.322 3.646 -2.005 1.00 88.75 90 ARG A O 1
ATOM 718 N N . LEU A 1 91 ? 5.351 2.728 -1.693 1.00 88.00 91 LEU A N 1
ATOM 719 C CA . LEU A 1 91 ? 4.882 1.358 -1.459 1.00 88.00 91 LEU A CA 1
ATOM 720 C C . LEU A 1 91 ? 4.000 1.278 -0.212 1.00 88.00 91 LEU A C 1
ATOM 722 O O . LEU A 1 91 ? 2.945 0.649 -0.232 1.00 88.00 91 LEU A O 1
ATOM 726 N N . THR A 1 92 ? 4.431 1.935 0.863 1.00 89.12 92 THR A N 1
ATOM 727 C CA . THR A 1 92 ? 3.715 1.954 2.141 1.00 89.12 92 THR A CA 1
ATOM 728 C C . THR A 1 92 ? 2.379 2.678 1.999 1.00 89.12 92 THR A C 1
ATOM 730 O O . THR A 1 92 ? 1.346 2.140 2.386 1.00 89.12 92 THR A O 1
ATOM 733 N N . ALA A 1 93 ? 2.376 3.860 1.377 1.00 91.25 93 ALA A N 1
ATOM 734 C CA . ALA A 1 93 ? 1.160 4.616 1.089 1.00 91.25 93 ALA A CA 1
ATOM 735 C C . ALA A 1 93 ? 0.199 3.833 0.186 1.00 91.25 93 ALA A C 1
ATOM 737 O O . ALA A 1 93 ? -0.999 3.807 0.448 1.00 91.25 93 ALA A O 1
ATOM 738 N N . PHE A 1 94 ? 0.716 3.135 -0.828 1.00 92.06 94 PHE A N 1
ATOM 739 C CA . PHE A 1 94 ? -0.085 2.257 -1.678 1.00 92.06 94 PHE A CA 1
ATOM 740 C C . PHE A 1 94 ? -0.734 1.126 -0.879 1.00 92.06 94 PHE A C 1
ATOM 742 O O . PHE A 1 94 ? -1.947 0.943 -0.943 1.00 92.06 94 PHE A O 1
ATOM 749 N N . GLY A 1 95 ? 0.057 0.411 -0.075 1.00 91.62 95 GLY A N 1
ATOM 750 C CA . GLY A 1 95 ? -0.426 -0.677 0.769 1.00 91.62 95 GLY A CA 1
ATOM 751 C C . GLY A 1 95 ? -1.450 -0.231 1.817 1.00 91.62 95 GLY A C 1
ATOM 752 O O . GLY A 1 95 ? -2.398 -0.974 2.076 1.00 91.62 95 GLY A O 1
ATOM 753 N N . LEU A 1 96 ? -1.289 0.970 2.386 1.00 91.44 96 LEU A N 1
ATOM 754 C CA . LEU A 1 96 ? -2.253 1.572 3.309 1.00 91.44 96 LEU A CA 1
ATOM 755 C C . LEU A 1 96 ? -3.523 2.022 2.587 1.00 91.44 96 LEU A C 1
ATOM 757 O O . LEU A 1 96 ? -4.606 1.656 3.020 1.00 91.44 96 LEU A O 1
ATOM 761 N N . GLY A 1 97 ? -3.427 2.758 1.479 1.00 92.50 97 GLY A N 1
ATOM 762 C CA . GLY A 1 97 ? -4.601 3.283 0.776 1.00 92.50 97 GLY A CA 1
ATOM 763 C C . GLY A 1 97 ? -5.561 2.185 0.317 1.00 92.50 97 GLY A C 1
ATOM 764 O O . GLY A 1 97 ? -6.771 2.307 0.527 1.00 92.50 97 GLY A O 1
ATOM 765 N N . ILE A 1 98 ? -5.034 1.052 -0.174 1.00 92.31 98 ILE A N 1
ATOM 766 C CA . ILE A 1 98 ? -5.880 -0.091 -0.558 1.00 92.31 98 ILE A CA 1
ATOM 767 C C . ILE A 1 98 ? -6.556 -0.787 0.637 1.00 92.31 98 ILE A C 1
ATOM 769 O O . ILE A 1 98 ? -7.563 -1.492 0.510 1.00 92.31 98 ILE A O 1
ATOM 773 N N . ARG A 1 99 ? -5.996 -0.621 1.837 1.00 89.75 99 ARG A N 1
ATOM 774 C CA . ARG A 1 99 ? -6.540 -1.177 3.080 1.00 89.75 99 ARG A CA 1
ATOM 775 C C . ARG A 1 99 ? -7.525 -0.227 3.745 1.00 89.75 99 ARG A C 1
ATOM 777 O O . ARG A 1 99 ? -8.564 -0.697 4.202 1.00 89.75 99 ARG A O 1
ATOM 784 N N . THR A 1 100 ? -7.244 1.068 3.718 1.00 89.88 100 THR A N 1
ATOM 785 C CA . THR A 1 100 ? -8.016 2.099 4.408 1.00 89.88 100 THR A CA 1
ATOM 786 C C . THR A 1 100 ? -9.265 2.512 3.636 1.00 89.88 100 THR A C 1
ATOM 788 O O . THR A 1 100 ? -10.350 2.464 4.206 1.00 89.88 100 THR A O 1
ATOM 791 N N . PHE A 1 101 ? -9.150 2.900 2.358 1.00 89.25 101 PHE A N 1
ATOM 792 C CA . PHE A 1 101 ? -10.265 3.561 1.660 1.00 89.25 101 PHE A CA 1
ATOM 793 C C . PHE A 1 101 ? -10.524 3.094 0.223 1.00 89.25 101 PHE A C 1
ATOM 795 O O . PHE A 1 101 ? -11.644 3.262 -0.253 1.00 89.25 101 PHE A O 1
ATOM 802 N N . ASP A 1 102 ? -9.555 2.500 -0.483 1.00 87.56 102 ASP A N 1
ATOM 803 C CA . ASP A 1 102 ? -9.738 2.129 -1.892 1.00 87.56 102 ASP A CA 1
ATOM 804 C C . ASP A 1 102 ? -9.647 0.622 -2.131 1.00 87.56 102 ASP A C 1
ATOM 806 O O . ASP A 1 102 ? -8.571 0.049 -2.271 1.00 87.56 102 ASP A O 1
ATOM 810 N N . LYS A 1 103 ? -10.801 -0.040 -2.211 1.00 83.56 103 LYS A N 1
ATOM 811 C CA . LYS A 1 103 ? -10.874 -1.473 -2.540 1.00 83.56 103 LYS A CA 1
ATOM 812 C C . LYS A 1 103 ? -10.864 -1.752 -4.044 1.00 83.56 103 LYS A C 1
ATOM 814 O O . LYS A 1 103 ? -10.848 -2.919 -4.431 1.00 83.56 103 LYS A O 1
ATOM 819 N N . GLY A 1 104 ? -10.894 -0.707 -4.869 1.00 85.56 104 GLY A N 1
ATOM 820 C CA . GLY A 1 104 ? -10.968 -0.815 -6.315 1.00 85.56 104 GLY A CA 1
ATOM 821 C C . GLY A 1 104 ? -9.646 -1.219 -6.979 1.00 85.56 104 GLY A C 1
ATOM 822 O O . GLY A 1 104 ? -8.597 -1.284 -6.334 1.00 85.56 104 GLY A O 1
ATOM 823 N N . PRO A 1 105 ? -9.693 -1.486 -8.295 1.00 88.94 105 PRO A N 1
ATOM 824 C CA . PRO A 1 105 ? -8.517 -1.789 -9.097 1.00 88.94 105 PRO A CA 1
ATOM 825 C C . PRO A 1 105 ? -7.611 -0.552 -9.234 1.00 88.94 105 PRO A C 1
ATOM 827 O O . PRO A 1 105 ? -7.936 0.403 -9.948 1.00 88.94 105 PRO A O 1
ATOM 830 N N . VAL A 1 106 ? -6.449 -0.571 -8.576 1.00 91.62 106 VAL A N 1
ATOM 831 C CA . VAL A 1 106 ? -5.450 0.509 -8.631 1.00 91.62 106 VAL A CA 1
ATOM 832 C C . VAL A 1 106 ? -4.056 0.026 -9.017 1.00 91.62 106 VAL A C 1
ATOM 834 O O . VAL A 1 106 ? -3.684 -1.126 -8.800 1.00 91.62 106 VAL A O 1
ATOM 837 N N . ALA A 1 107 ? -3.250 0.932 -9.568 1.00 91.25 107 ALA A N 1
ATOM 838 C CA . ALA A 1 107 ? -1.883 0.652 -9.985 1.00 91.25 107 ALA A CA 1
ATOM 839 C C . ALA A 1 107 ? -0.886 1.721 -9.517 1.00 91.25 107 ALA A C 1
ATOM 841 O O . ALA A 1 107 ? -1.156 2.917 -9.585 1.00 91.25 107 ALA A O 1
ATOM 842 N N . LEU A 1 108 ? 0.310 1.285 -9.121 1.00 90.19 108 LEU A N 1
ATOM 843 C CA . LEU A 1 108 ? 1.451 2.130 -8.774 1.00 90.19 108 LEU A CA 1
ATOM 844 C C . LEU A 1 108 ? 2.654 1.763 -9.638 1.00 90.19 108 LEU A C 1
ATOM 846 O O . LEU A 1 108 ? 3.047 0.602 -9.705 1.00 90.19 108 LEU A O 1
ATOM 850 N N . THR A 1 109 ? 3.279 2.752 -10.269 1.00 88.56 109 THR A N 1
ATOM 851 C CA . THR A 1 109 ? 4.380 2.510 -11.206 1.00 88.56 109 THR A CA 1
ATOM 852 C C . THR A 1 109 ? 5.739 2.981 -10.678 1.00 88.56 109 THR A C 1
ATOM 854 O O . THR A 1 109 ? 5.881 4.085 -10.143 1.00 88.56 109 THR A O 1
ATOM 857 N N . TYR A 1 110 ? 6.765 2.159 -10.907 1.00 85.06 110 TYR A N 1
ATOM 858 C CA . TYR A 1 110 ? 8.162 2.379 -10.534 1.00 85.06 110 TYR A CA 1
ATOM 859 C C . TYR A 1 110 ? 9.060 2.484 -11.774 1.00 85.06 110 TYR A C 1
ATOM 861 O O . TYR A 1 110 ? 9.805 1.565 -12.101 1.00 85.06 110 TYR A O 1
ATOM 869 N N . ASN A 1 111 ? 9.000 3.620 -12.474 1.00 79.38 111 ASN A N 1
ATOM 870 C CA . ASN A 1 111 ? 9.715 3.818 -13.747 1.00 79.38 111 ASN A CA 1
ATOM 871 C C . ASN A 1 111 ? 11.211 4.135 -13.610 1.00 79.38 111 ASN A C 1
ATOM 873 O O . ASN A 1 111 ? 11.959 3.963 -14.564 1.00 79.38 111 ASN A O 1
ATOM 877 N N . LYS A 1 112 ? 11.661 4.622 -12.448 1.00 76.44 112 LYS A N 1
ATOM 878 C CA . LYS A 1 112 ? 13.044 5.097 -12.244 1.00 76.44 112 LYS A CA 1
ATOM 879 C C . LYS A 1 112 ? 14.022 4.001 -11.808 1.00 76.44 112 LYS A C 1
ATOM 881 O O . LYS A 1 112 ? 15.173 4.290 -11.494 1.00 76.44 112 LYS A O 1
ATOM 886 N N . ARG A 1 113 ? 13.572 2.748 -11.760 1.00 76.00 113 ARG A N 1
ATOM 887 C CA . ARG A 1 113 ? 14.386 1.614 -11.321 1.00 76.00 113 ARG A CA 1
ATOM 888 C C . ARG A 1 113 ? 15.102 0.960 -12.507 1.00 76.00 113 ARG A C 1
ATOM 890 O O . ARG A 1 113 ? 14.559 0.969 -13.607 1.00 76.00 113 ARG A O 1
ATOM 897 N N . PRO A 1 114 ? 16.252 0.290 -12.285 1.00 76.19 114 PRO A N 1
ATOM 898 C CA . PRO A 1 114 ? 16.941 -0.471 -13.333 1.00 76.19 114 PRO A CA 1
ATOM 899 C C . PRO A 1 114 ? 16.078 -1.549 -14.009 1.00 76.19 114 PRO A C 1
ATOM 901 O O . PRO A 1 114 ? 16.387 -1.988 -15.108 1.00 76.19 114 PRO A O 1
ATOM 904 N N . SER A 1 115 ? 15.013 -2.006 -13.347 1.00 77.12 115 SER A N 1
ATOM 905 C CA . SER A 1 115 ? 13.951 -2.800 -13.964 1.00 77.12 115 SER A CA 1
ATOM 906 C C . SER A 1 115 ? 12.613 -2.205 -13.547 1.00 77.12 115 SER A C 1
ATOM 908 O O . SER A 1 115 ? 12.203 -2.388 -12.396 1.00 77.12 115 SER A O 1
ATOM 910 N N . PRO A 1 116 ? 11.969 -1.444 -14.444 1.00 80.62 116 PRO A N 1
ATOM 911 C CA . PRO A 1 116 ? 10.671 -0.858 -14.179 1.00 80.62 116 PRO A CA 1
ATOM 912 C C . PRO A 1 116 ? 9.581 -1.911 -13.997 1.00 80.62 116 PRO A C 1
ATOM 914 O O . PRO A 1 116 ? 9.475 -2.880 -14.755 1.00 80.62 116 PRO A O 1
ATOM 917 N N . PHE A 1 117 ? 8.727 -1.691 -13.006 1.00 84.44 117 PHE A N 1
ATOM 918 C CA . PHE A 1 117 ? 7.548 -2.511 -12.767 1.00 84.44 117 PHE A CA 1
ATOM 919 C C . PHE A 1 117 ? 6.371 -1.654 -12.310 1.00 84.44 117 PHE A C 1
ATOM 921 O O . PHE A 1 117 ? 6.522 -0.518 -11.859 1.00 84.44 117 PHE A O 1
ATOM 928 N N . THR A 1 118 ? 5.182 -2.226 -12.418 1.00 87.00 118 THR A N 1
ATOM 929 C CA . THR A 1 118 ? 3.944 -1.683 -11.874 1.00 87.00 118 THR A CA 1
ATOM 930 C C . THR A 1 118 ? 3.415 -2.662 -10.843 1.00 87.00 118 THR A C 1
ATOM 932 O O . THR A 1 118 ? 3.275 -3.847 -11.139 1.00 87.00 118 THR A O 1
ATOM 935 N N . LEU A 1 119 ? 3.124 -2.172 -9.646 1.00 88.75 119 LEU A N 1
ATOM 936 C CA . LEU A 1 119 ? 2.287 -2.883 -8.697 1.00 88.75 119 LEU A CA 1
ATOM 937 C C . LEU A 1 119 ? 0.833 -2.656 -9.076 1.00 88.75 119 LEU A C 1
ATOM 939 O O . LEU A 1 119 ? 0.433 -1.526 -9.343 1.00 88.75 119 LEU A O 1
ATOM 943 N N . VAL A 1 120 ? 0.059 -3.726 -9.106 1.00 88.44 120 VAL A N 1
ATOM 944 C CA . VAL A 1 120 ? -1.390 -3.684 -9.269 1.00 88.44 120 VAL A CA 1
ATOM 945 C C . VAL A 1 120 ? -2.015 -4.207 -7.992 1.00 88.44 120 VAL A C 1
ATOM 947 O O . VAL A 1 120 ? -1.502 -5.159 -7.403 1.00 88.44 120 VAL A O 1
ATOM 950 N N . ALA A 1 121 ? -3.102 -3.579 -7.566 1.00 88.00 121 ALA A N 1
ATOM 951 C CA . ALA A 1 121 ? -3.892 -4.044 -6.450 1.00 88.00 121 ALA A CA 1
ATOM 952 C C . ALA A 1 121 ? -5.363 -4.137 -6.831 1.00 88.00 121 ALA A C 1
ATOM 954 O O . ALA A 1 121 ? -5.900 -3.251 -7.491 1.00 88.00 121 ALA A O 1
ATOM 955 N N . ASN A 1 122 ? -6.003 -5.221 -6.406 1.00 83.06 122 ASN A N 1
ATOM 956 C CA . ASN A 1 122 ? -7.436 -5.427 -6.560 1.00 83.06 122 ASN A CA 1
ATOM 957 C C . ASN A 1 122 ? -7.950 -6.227 -5.361 1.00 83.06 122 ASN A C 1
ATOM 959 O O . ASN A 1 122 ? -7.357 -7.251 -5.019 1.00 83.06 122 ASN A O 1
ATOM 963 N N . ASN A 1 123 ? -9.018 -5.765 -4.707 1.00 76.06 123 ASN A N 1
ATOM 964 C CA . ASN A 1 123 ? -9.581 -6.411 -3.514 1.00 76.06 123 ASN A CA 1
ATOM 965 C C . ASN A 1 123 ? -8.537 -6.717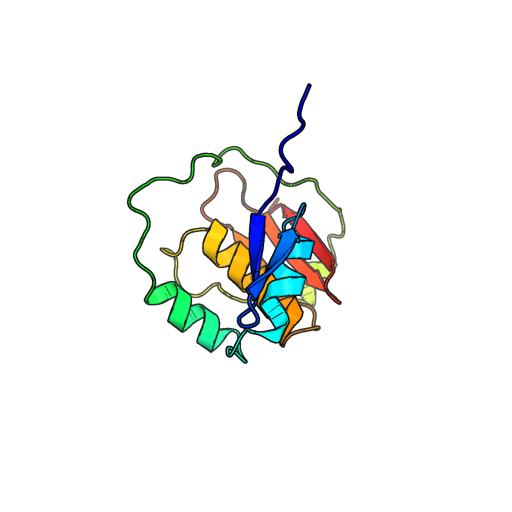 -2.415 1.00 76.06 123 ASN A C 1
ATOM 967 O O . ASN A 1 123 ? -8.594 -7.754 -1.759 1.00 76.06 123 ASN A O 1
ATOM 971 N N . GLY A 1 124 ? -7.555 -5.828 -2.222 1.00 70.12 124 GLY A N 1
ATOM 972 C CA . GLY A 1 124 ? -6.502 -5.979 -1.206 1.00 70.12 124 GLY A CA 1
ATOM 973 C C . GLY A 1 124 ? -5.351 -6.925 -1.577 1.00 70.12 124 GLY A C 1
ATOM 974 O O . GLY A 1 124 ? -4.369 -6.987 -0.842 1.00 70.12 124 GLY A O 1
ATOM 975 N N . PHE A 1 125 ? -5.417 -7.615 -2.717 1.00 77.62 125 PHE A N 1
ATOM 976 C CA . PHE A 1 125 ? -4.307 -8.411 -3.238 1.00 77.62 125 PHE A CA 1
ATOM 977 C C . PHE A 1 125 ? -3.355 -7.537 -4.056 1.00 77.62 125 PHE A C 1
ATOM 979 O O . PHE A 1 125 ? -3.829 -6.800 -4.916 1.00 77.62 125 PHE A O 1
ATOM 986 N N . ILE A 1 126 ? -2.039 -7.640 -3.832 1.00 83.38 126 ILE A N 1
ATOM 987 C CA . ILE A 1 126 ? -1.008 -6.897 -4.578 1.00 83.38 126 ILE A CA 1
ATOM 988 C C . ILE A 1 126 ? -0.181 -7.861 -5.438 1.00 83.38 126 ILE A C 1
ATOM 990 O O . ILE A 1 126 ? 0.326 -8.865 -4.943 1.00 83.38 126 ILE A O 1
ATOM 994 N N . ALA A 1 127 ? 0.029 -7.515 -6.708 1.00 82.75 127 ALA A N 1
ATOM 995 C CA . ALA A 1 127 ? 0.922 -8.225 -7.623 1.00 82.75 127 ALA A CA 1
ATOM 996 C C . ALA A 1 127 ? 1.848 -7.262 -8.375 1.00 82.75 127 ALA A C 1
ATOM 998 O O . ALA A 1 127 ? 1.507 -6.103 -8.597 1.00 82.75 127 ALA A O 1
ATOM 999 N N . ALA A 1 128 ? 3.014 -7.748 -8.808 1.00 82.69 128 ALA A N 1
ATOM 1000 C CA . ALA A 1 128 ? 3.957 -6.981 -9.619 1.00 82.69 128 ALA A CA 1
ATOM 1001 C C . ALA A 1 128 ? 3.930 -7.402 -11.097 1.00 82.69 128 ALA A C 1
ATOM 1003 O O . ALA A 1 128 ? 3.957 -8.590 -11.420 1.00 82.69 128 ALA A O 1
ATOM 1004 N N . VAL A 1 129 ? 3.947 -6.412 -11.995 1.00 82.06 129 VAL A N 1
ATOM 1005 C CA . VAL A 1 129 ? 3.927 -6.575 -13.456 1.00 82.06 129 VAL A CA 1
ATOM 1006 C C . VAL A 1 129 ? 5.078 -5.781 -14.083 1.00 82.06 129 VAL A C 1
ATOM 1008 O O . VAL A 1 129 ? 5.104 -4.555 -13.976 1.00 82.06 129 VAL A O 1
ATOM 1011 N N . LEU A 1 130 ? 6.004 -6.442 -14.786 1.00 69.44 130 LEU A N 1
ATOM 1012 C CA . LEU A 1 130 ? 7.125 -5.778 -15.473 1.00 69.44 130 LEU A CA 1
ATOM 1013 C C . LEU A 1 130 ? 6.680 -4.955 -16.687 1.00 69.44 130 LEU A C 1
ATOM 1015 O O . LEU A 1 130 ? 5.669 -5.242 -17.331 1.00 69.44 130 LEU A O 1
ATOM 1019 N N . HIS A 1 131 ? 7.437 -3.908 -16.997 1.00 68.12 131 HIS A N 1
ATOM 1020 C CA . HIS A 1 131 ? 7.356 -3.226 -18.290 1.00 68.12 131 HIS A CA 1
ATOM 1021 C C . HIS A 1 131 ? 8.254 -4.015 -19.248 1.00 68.12 131 HIS A C 1
ATOM 1023 O O . HIS A 1 131 ? 9.419 -4.238 -18.925 1.00 68.12 131 HIS A O 1
ATOM 1029 N N . ARG A 1 132 ? 7.684 -4.542 -20.337 1.00 56.72 132 ARG A N 1
ATOM 1030 C CA . ARG A 1 132 ? 8.462 -5.205 -21.392 1.00 56.72 132 ARG A CA 1
ATOM 1031 C C . ARG A 1 132 ? 9.141 -4.168 -22.267 1.00 56.72 132 ARG A C 1
ATOM 1033 O O . ARG A 1 132 ? 8.489 -3.127 -22.505 1.00 56.72 132 ARG A O 1
#

Mean predicted aligned error: 8.3 Å

Nearest PDB structures (foldseek):
  3rm5-assembly1_A  TM=3.095E-01  e=2.940E+00  Saccharomyces cerevisiae
  5a2v-assembly1_A  TM=3.426E-01  e=5.054E+00  Gallus gallus

Organism: NCBI:txid254787

Solvent-accessible surface area (backbone atoms only — not comparable to full-atom values): 8283 Å² total; per-residue (Å²): 137,86,82,74,86,71,61,47,81,44,73,46,97,84,70,55,69,51,71,25,71,44,71,64,53,42,38,64,68,47,23,87,73,54,89,66,79,48,68,66,53,47,48,52,54,52,69,70,47,82,69,74,90,64,77,75,91,63,62,83,68,75,78,78,72,58,93,61,88,74,61,66,85,74,38,48,75,44,84,74,87,62,97,72,56,58,66,70,59,54,50,49,50,51,58,31,42,36,65,52,67,42,54,57,49,31,28,40,74,42,76,89,44,93,68,33,35,30,39,38,33,46,74,72,47,77,44,37,43,73,68,131

Radius of gyration: 15.97 Å; Cα contacts (8 Å, |Δi|>4): 170; chains: 1; bounding box: 31×38×47 Å

Secondary structure (DSSP, 8-state):
--PPPPSEEEE-TTS-EEEE-SHHHHHHHHGGG----SHHHHHHHHHHSPPPSSPPTTTT--PPB---TTGGGGPEE-S-S-TTS-HHHHHHHHHHHHHHT--S-EEEEETTSSS-EEEEEETTEEEEEE--